Protein AF-L8GJI8-F1 (afdb_monomer_lite)

InterPro domains:
  IPR032675 Leucine-rich repeat domain superfamily [G3DSA:3.80.10.10] (34-157)

Radius of gyration: 22.51 Å; chains: 1; bounding box: 75×38×52 Å

pLDDT: mean 75.2, std 15.29, range [35.12, 92.88]

Structure (mmCIF, N/CA/C/O backbone):
data_AF-L8GJI8-F1
#
_entry.id   AF-L8GJI8-F1
#
loop_
_atom_site.group_PDB
_atom_site.id
_atom_site.type_symbol
_atom_site.label_atom_id
_atom_site.label_alt_id
_atom_site.label_comp_id
_atom_site.label_asym_id
_atom_site.label_entity_id
_atom_site.label_seq_id
_atom_site.pdbx_PDB_ins_code
_atom_site.Cartn_x
_atom_site.Cartn_y
_atom_site.Cartn_z
_atom_site.occupancy
_atom_site.B_iso_or_equiv
_atom_site.auth_seq_id
_atom_site.auth_comp_id
_atom_site.auth_asym_id
_atom_site.auth_atom_id
_atom_site.pdbx_PDB_model_num
ATOM 1 N N . MET A 1 1 ? -53.900 11.278 35.498 1.00 39.59 1 MET A N 1
ATOM 2 C CA . MET A 1 1 ? -54.180 10.180 34.553 1.00 39.59 1 MET A CA 1
ATOM 3 C C . MET A 1 1 ? -53.372 10.509 33.311 1.00 39.59 1 MET A C 1
ATOM 5 O O . MET A 1 1 ? -53.835 11.282 32.487 1.00 39.59 1 MET A O 1
ATOM 9 N N . GLU A 1 2 ? -52.102 10.102 33.293 1.00 49.34 2 GLU A N 1
ATOM 10 C CA . GLU A 1 2 ? -51.191 10.379 32.178 1.00 49.34 2 GLU A CA 1
ATOM 11 C C . GLU A 1 2 ? -51.499 9.396 31.055 1.00 49.34 2 GLU A C 1
ATOM 13 O O . GLU A 1 2 ? -51.365 8.183 31.218 1.00 49.34 2 GLU A O 1
ATOM 18 N N . VAL A 1 3 ? -51.980 9.932 29.939 1.00 52.09 3 VAL A N 1
ATOM 19 C CA . VAL A 1 3 ? -52.127 9.194 28.689 1.00 52.09 3 VAL A CA 1
ATOM 20 C C . VAL A 1 3 ? -50.727 9.142 28.090 1.00 52.09 3 VAL A C 1
ATOM 22 O O . VAL A 1 3 ? -50.329 10.036 27.354 1.00 52.09 3 VAL A O 1
ATOM 25 N N . LEU A 1 4 ? -49.933 8.157 28.510 1.00 51.56 4 LEU A N 1
ATOM 26 C CA . LEU A 1 4 ? -48.710 7.820 27.793 1.00 51.56 4 LEU A CA 1
ATOM 27 C C . LEU A 1 4 ? -49.145 7.320 26.418 1.00 51.56 4 LEU A C 1
ATOM 29 O O . LEU A 1 4 ? -49.876 6.330 26.325 1.00 51.56 4 LEU A O 1
ATOM 33 N N . ASP A 1 5 ? -48.758 8.060 25.378 1.00 63.12 5 ASP A N 1
ATOM 34 C CA . ASP A 1 5 ? -49.014 7.702 23.990 1.00 63.12 5 ASP A CA 1
ATOM 35 C C . ASP A 1 5 ? -48.518 6.274 23.768 1.00 63.12 5 ASP A C 1
ATOM 37 O O . ASP A 1 5 ? -47.324 5.979 23.860 1.00 63.12 5 ASP A O 1
ATOM 41 N N . VAL A 1 6 ? -49.459 5.367 23.505 1.00 61.91 6 VAL A N 1
ATOM 42 C CA . VAL A 1 6 ? -49.197 3.934 23.310 1.00 61.91 6 VAL A CA 1
ATOM 43 C C . VAL A 1 6 ? -48.152 3.729 22.205 1.00 61.91 6 VAL A C 1
ATOM 45 O O . VAL A 1 6 ? -47.353 2.796 22.265 1.00 61.91 6 VAL A O 1
ATOM 48 N N . GLU A 1 7 ? -48.094 4.654 21.244 1.00 59.12 7 GLU A N 1
ATOM 49 C CA . GLU A 1 7 ? -47.092 4.684 20.183 1.00 59.12 7 GLU A CA 1
ATOM 50 C C . GLU A 1 7 ? -45.674 5.004 20.680 1.00 59.12 7 GLU A C 1
ATOM 52 O O . GLU A 1 7 ? -44.713 4.423 20.173 1.00 59.12 7 GLU A O 1
ATOM 57 N N . GLU A 1 8 ? -45.504 5.888 21.669 1.00 54.03 8 GLU A N 1
ATOM 58 C CA . GLU A 1 8 ? -44.184 6.227 22.218 1.00 54.03 8 GLU A CA 1
ATOM 59 C C . GLU A 1 8 ? -43.638 5.084 23.083 1.00 54.03 8 GLU A C 1
ATOM 61 O O . GLU A 1 8 ? -42.461 4.725 22.982 1.00 54.03 8 GLU A O 1
ATOM 66 N N . GLU A 1 9 ? -44.510 4.441 23.858 1.00 57.25 9 GLU A N 1
ATOM 67 C CA . GLU A 1 9 ? -44.165 3.279 24.678 1.00 57.25 9 GLU A CA 1
ATOM 68 C C . GLU A 1 9 ? -43.829 2.054 23.803 1.00 57.25 9 GLU A C 1
ATOM 70 O O . GLU A 1 9 ? -42.857 1.338 24.062 1.00 57.25 9 GLU A O 1
ATOM 75 N N . GLU A 1 10 ? -44.559 1.838 22.701 1.00 56.84 10 GLU A N 1
ATOM 76 C CA . GLU A 1 10 ? -44.206 0.822 21.702 1.00 56.84 10 GLU A CA 1
ATOM 77 C C . GLU A 1 10 ? -42.883 1.131 20.996 1.00 56.84 10 GLU A C 1
ATOM 79 O O . GLU A 1 10 ? -42.090 0.218 20.742 1.00 56.84 10 GLU A O 1
ATOM 84 N N . ARG A 1 11 ? -42.607 2.403 20.690 1.00 55.53 11 ARG A N 1
ATOM 85 C CA . ARG A 1 11 ? -41.345 2.817 20.062 1.00 55.53 11 ARG A CA 1
ATOM 86 C C . ARG A 1 11 ? -40.160 2.577 20.996 1.00 55.53 11 ARG A C 1
ATOM 88 O O . ARG A 1 11 ? -39.142 2.056 20.543 1.00 55.53 11 ARG A O 1
ATOM 95 N N . ARG A 1 12 ? -40.316 2.865 22.294 1.00 54.59 12 ARG A N 1
ATOM 96 C CA . ARG A 1 12 ? -39.327 2.538 23.337 1.00 54.59 12 ARG A CA 1
ATOM 97 C C . ARG A 1 12 ? -39.113 1.032 23.460 1.00 54.59 12 ARG A C 1
ATOM 99 O O . ARG A 1 12 ? -37.969 0.597 23.537 1.00 54.59 12 ARG A O 1
ATOM 106 N N . ARG A 1 13 ? -40.177 0.225 23.375 1.00 55.69 13 ARG A N 1
ATOM 107 C CA . ARG A 1 13 ? -40.076 -1.245 23.398 1.00 55.69 13 ARG A CA 1
ATOM 108 C C . ARG A 1 13 ? -39.376 -1.836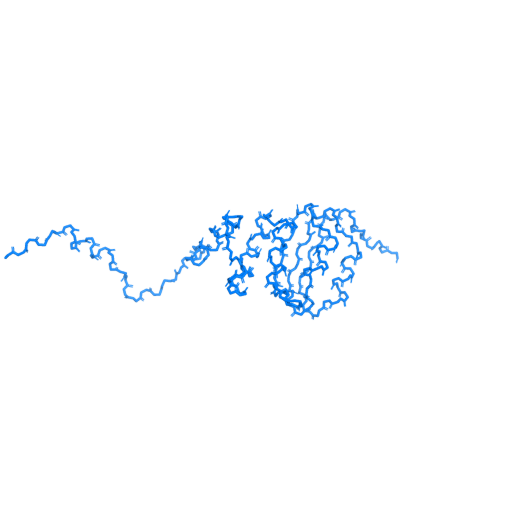 22.174 1.00 55.69 13 ARG A C 1
ATOM 110 O O . ARG A 1 13 ? -38.661 -2.818 22.320 1.00 55.69 13 ARG A O 1
ATOM 117 N N . ARG A 1 14 ? -39.527 -1.237 20.987 1.00 55.22 14 ARG A N 1
ATOM 118 C CA . ARG A 1 14 ? -38.787 -1.645 19.771 1.00 55.22 14 ARG A CA 1
ATOM 119 C C . ARG A 1 14 ? -37.315 -1.216 19.783 1.00 55.22 14 ARG A C 1
ATOM 121 O O . ARG A 1 14 ? -36.532 -1.763 19.016 1.00 55.22 14 ARG A O 1
ATOM 128 N N . MET A 1 15 ? -36.949 -0.246 20.624 1.00 47.38 15 MET A N 1
ATOM 129 C CA . MET A 1 15 ? -35.567 0.207 20.833 1.00 47.38 15 MET A CA 1
ATOM 130 C C . MET A 1 15 ? -34.857 -0.507 21.990 1.00 47.38 15 MET A C 1
ATOM 132 O O . MET A 1 15 ? -33.680 -0.239 22.228 1.00 47.38 15 MET A O 1
ATOM 136 N N . LEU A 1 16 ? -35.535 -1.417 22.697 1.00 46.47 16 LEU A N 1
ATOM 137 C CA . LEU A 1 16 ? -34.874 -2.311 23.640 1.00 46.47 16 LEU A CA 1
ATOM 138 C C . LEU A 1 16 ? -33.970 -3.247 22.838 1.00 46.47 16 LEU A C 1
ATOM 140 O O . LEU A 1 16 ? -34.432 -4.172 22.170 1.00 46.47 16 LEU A O 1
ATOM 144 N N . TRP A 1 17 ? -32.671 -2.958 22.880 1.00 50.00 17 TRP A N 1
ATOM 145 C CA . TRP A 1 17 ? -31.643 -3.880 22.426 1.00 50.00 17 TRP A CA 1
ATOM 146 C C . TRP A 1 17 ? -31.846 -5.192 23.190 1.00 50.00 17 TRP A C 1
ATOM 148 O O . TRP A 1 17 ? -31.986 -5.122 24.413 1.00 50.00 17 TRP A O 1
ATOM 158 N N . PRO A 1 18 ? -31.910 -6.364 22.533 1.00 53.31 18 PRO A N 1
ATOM 159 C CA . PRO A 1 18 ? -32.055 -7.618 23.254 1.00 53.31 18 PRO A CA 1
ATOM 160 C C . PRO A 1 18 ? -30.851 -7.762 24.184 1.00 53.31 18 PRO A C 1
ATOM 162 O O . PRO A 1 18 ? -29.717 -7.964 23.744 1.00 53.31 18 PRO A O 1
ATOM 165 N N . GLU A 1 19 ? -31.087 -7.561 25.480 1.00 43.94 19 GLU A N 1
ATOM 166 C CA . GLU A 1 19 ? -30.078 -7.742 26.509 1.00 43.94 19 GLU A CA 1
ATOM 167 C C . GLU A 1 19 ? -29.619 -9.200 26.443 1.00 43.94 19 GLU A C 1
ATOM 169 O O . GLU A 1 19 ? -30.380 -10.120 26.735 1.00 43.94 19 GLU A O 1
ATOM 174 N N . GLY A 1 20 ? -28.376 -9.412 26.013 1.00 45.03 20 GLY A N 1
ATOM 175 C CA . GLY A 1 20 ? -27.737 -10.725 26.065 1.00 45.03 20 GLY A CA 1
ATOM 176 C C . GLY A 1 20 ? -27.463 -11.406 24.728 1.00 45.03 20 GLY A C 1
ATOM 177 O O . GLY A 1 20 ? -26.795 -12.438 24.730 1.00 45.03 20 GLY A O 1
ATOM 178 N N . GLU A 1 21 ? -27.850 -10.838 23.585 1.00 43.53 21 GLU A N 1
ATOM 179 C CA . GLU A 1 21 ? -27.236 -11.260 22.326 1.00 43.53 21 GLU A CA 1
ATOM 180 C C . GLU A 1 21 ? -25.935 -10.479 22.158 1.00 43.53 21 GLU A C 1
ATOM 182 O O . GLU A 1 21 ? -25.928 -9.305 21.783 1.00 43.53 21 GLU A O 1
ATOM 187 N N . HIS A 1 22 ? -24.804 -11.129 22.460 1.00 42.06 22 HIS A N 1
ATOM 188 C CA . HIS A 1 22 ? -23.538 -10.727 21.859 1.00 42.06 22 HIS A CA 1
ATOM 189 C C . HIS A 1 22 ? -23.832 -10.518 20.379 1.00 42.06 22 HIS A C 1
ATOM 191 O O . HIS A 1 22 ? -24.209 -11.476 19.705 1.00 42.06 22 HIS A O 1
ATOM 197 N N . LEU A 1 23 ? -23.729 -9.273 19.907 1.00 47.84 23 LEU A N 1
ATOM 198 C CA . LEU A 1 23 ? -23.835 -8.939 18.495 1.00 47.84 23 LEU A CA 1
ATOM 199 C C . LEU A 1 23 ? -22.704 -9.676 17.787 1.00 47.84 23 LEU A C 1
ATOM 201 O O . LEU A 1 23 ? -21.620 -9.142 17.561 1.00 47.84 23 LEU A O 1
ATOM 205 N N . LEU A 1 24 ? -22.950 -10.941 17.470 1.00 47.78 24 LEU A N 1
ATOM 206 C CA . LEU A 1 24 ? -22.276 -11.669 16.428 1.00 47.78 24 LEU A CA 1
ATOM 207 C C . LEU A 1 24 ? -22.681 -10.919 15.172 1.00 47.78 24 LEU A C 1
ATOM 209 O O . LEU A 1 24 ? -23.687 -11.236 14.536 1.00 47.78 24 LEU A O 1
ATOM 213 N N . PHE A 1 25 ? -21.944 -9.842 14.881 1.00 53.03 25 PHE A N 1
ATOM 214 C CA . PHE A 1 25 ? -22.021 -9.175 13.599 1.00 53.03 25 PHE A CA 1
ATOM 215 C C . PHE A 1 25 ? -21.972 -10.289 12.563 1.00 53.03 25 PHE A C 1
ATOM 217 O O . PHE A 1 25 ? -21.047 -11.107 12.560 1.00 53.03 25 PHE A O 1
ATOM 224 N N . LYS A 1 26 ? -23.035 -10.382 11.757 1.00 56.94 26 LYS A N 1
ATOM 225 C CA . LYS A 1 26 ? -23.100 -11.360 10.675 1.00 56.94 26 LYS A CA 1
ATOM 226 C C . LYS A 1 26 ? -21.776 -11.279 9.909 1.00 56.94 26 LYS A C 1
ATOM 228 O O . LYS A 1 26 ? -21.356 -10.159 9.604 1.00 56.94 26 LYS A O 1
ATOM 233 N N . PRO A 1 27 ? -21.130 -12.411 9.581 1.00 53.84 27 PRO A N 1
ATOM 234 C CA . PRO A 1 27 ? -19.951 -12.391 8.727 1.00 53.84 27 PRO A CA 1
ATOM 235 C C . PRO A 1 27 ? -20.257 -11.564 7.473 1.00 53.84 27 PRO A C 1
ATOM 237 O O . PRO A 1 27 ? -21.227 -11.849 6.770 1.00 53.84 27 PRO A O 1
ATOM 240 N N . GLY A 1 28 ? -19.485 -10.500 7.246 1.00 63.69 28 GLY A N 1
ATOM 241 C CA . GLY A 1 28 ? -19.684 -9.566 6.133 1.00 63.69 28 GLY A CA 1
ATOM 242 C C . GLY A 1 28 ? -20.446 -8.272 6.452 1.00 63.69 28 GLY A C 1
ATOM 243 O O . GLY A 1 28 ? -20.571 -7.438 5.560 1.00 63.69 28 GLY A O 1
ATOM 244 N N . VAL A 1 29 ? -20.926 -8.058 7.682 1.00 75.50 29 VAL A N 1
ATOM 245 C CA . VAL A 1 29 ? -21.454 -6.748 8.104 1.00 75.50 29 VAL A CA 1
ATOM 246 C C . VAL A 1 29 ? -20.314 -5.918 8.707 1.00 75.50 29 VAL A C 1
ATOM 248 O O . VAL A 1 29 ? -19.741 -6.348 9.710 1.00 75.50 29 VAL A O 1
ATOM 251 N N . PRO A 1 30 ? -19.968 -4.754 8.126 1.00 75.69 30 PRO A N 1
ATOM 252 C CA . PRO A 1 30 ? -18.918 -3.894 8.660 1.00 75.69 30 PRO A CA 1
ATOM 253 C C . PRO A 1 30 ? -19.310 -3.356 10.039 1.00 75.69 30 PRO A C 1
ATOM 255 O O . PRO A 1 30 ? -20.470 -3.012 10.285 1.00 75.69 30 PRO A O 1
ATOM 258 N N . SER A 1 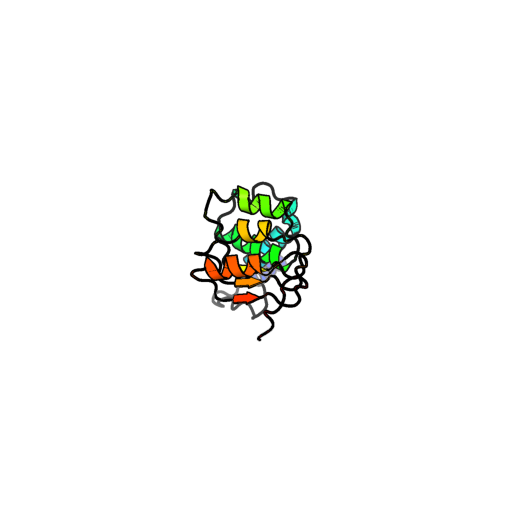31 ? -18.336 -3.268 10.942 1.00 81.06 31 SER A N 1
ATOM 259 C CA . SER A 1 31 ? -18.534 -2.597 12.223 1.00 81.06 31 SER A CA 1
ATOM 260 C C . SER A 1 31 ? -18.743 -1.093 12.016 1.00 81.06 31 SER A C 1
ATOM 262 O O . SER A 1 31 ? -18.408 -0.532 10.971 1.00 81.06 31 SER A O 1
ATOM 264 N N . LEU A 1 32 ? -19.245 -0.398 13.040 1.00 81.44 32 LEU A N 1
ATOM 265 C CA . LEU A 1 32 ? -19.315 1.065 13.001 1.00 81.44 32 LEU A CA 1
ATOM 266 C C . LEU A 1 32 ? -17.929 1.689 12.771 1.00 81.44 32 LEU A C 1
ATOM 268 O O . LEU A 1 32 ? -17.816 2.664 12.038 1.00 81.44 32 LEU A O 1
ATOM 272 N N . ALA A 1 33 ? -16.875 1.100 13.346 1.00 80.31 33 ALA A N 1
ATOM 273 C CA . ALA A 1 33 ? -15.507 1.549 13.117 1.00 80.31 33 ALA A CA 1
ATOM 274 C C . ALA A 1 33 ? -15.104 1.400 11.641 1.00 80.31 33 ALA A C 1
ATOM 276 O O . ALA A 1 33 ? -14.524 2.328 11.085 1.00 80.31 33 ALA A O 1
ATOM 277 N N . ASP A 1 34 ? -15.466 0.290 10.989 1.00 80.06 34 ASP A N 1
ATOM 278 C CA . ASP A 1 34 ? -15.203 0.081 9.560 1.00 80.06 34 ASP A CA 1
ATOM 279 C C . ASP A 1 34 ? -15.912 1.128 8.698 1.00 80.06 34 ASP A C 1
ATOM 281 O O . ASP A 1 34 ? -15.275 1.721 7.829 1.00 80.06 34 ASP A O 1
ATOM 285 N N . LEU A 1 35 ? -17.187 1.412 8.992 1.00 84.81 35 LEU A N 1
ATOM 286 C CA . LEU A 1 35 ? -17.971 2.443 8.304 1.00 84.81 35 LEU A CA 1
ATOM 287 C C . LEU A 1 35 ? -17.388 3.846 8.515 1.00 84.81 35 LEU A C 1
ATOM 289 O O . LEU A 1 35 ? -17.299 4.630 7.572 1.00 84.81 35 LEU A O 1
ATOM 293 N N . CYS A 1 36 ? -16.966 4.173 9.740 1.00 84.69 36 CYS A N 1
ATOM 294 C CA . CYS A 1 36 ? -16.308 5.444 10.031 1.00 84.69 36 CYS A CA 1
ATOM 295 C C . CYS A 1 36 ? -14.978 5.570 9.282 1.00 84.69 36 CYS A C 1
ATOM 297 O O . CYS A 1 36 ? -14.678 6.634 8.749 1.00 84.69 36 CYS A O 1
ATOM 299 N N . LEU A 1 37 ? -14.192 4.495 9.220 1.00 82.81 37 LEU A N 1
ATOM 300 C CA . LEU A 1 37 ? -12.935 4.465 8.477 1.00 82.81 37 LEU A CA 1
ATOM 301 C C . LEU A 1 37 ? -13.160 4.605 6.967 1.00 82.81 37 LEU A C 1
ATOM 303 O O . LEU A 1 37 ? -12.387 5.307 6.321 1.00 82.81 37 LEU A O 1
ATOM 307 N N . ASP A 1 38 ? -14.204 3.982 6.413 1.00 82.88 38 ASP A N 1
ATOM 308 C CA . ASP A 1 38 ? -14.595 4.160 5.008 1.00 82.88 38 ASP A CA 1
ATOM 309 C C . ASP A 1 38 ? -14.987 5.607 4.727 1.00 82.88 38 ASP A C 1
ATOM 311 O O . ASP A 1 38 ? -14.459 6.222 3.804 1.00 82.88 38 ASP A O 1
ATOM 315 N N . TYR A 1 39 ? -15.822 6.194 5.585 1.00 84.62 39 TYR A N 1
ATOM 316 C CA . TYR A 1 39 ? -16.202 7.596 5.459 1.00 84.62 39 TYR A CA 1
ATOM 317 C C . TYR A 1 39 ? -14.983 8.528 5.510 1.00 84.62 39 TYR A C 1
ATOM 319 O O . TYR A 1 39 ? -14.849 9.422 4.677 1.00 84.62 39 TYR A O 1
ATOM 327 N N . VAL A 1 40 ? -14.064 8.301 6.453 1.00 83.50 40 VAL A N 1
ATOM 328 C CA . VAL A 1 40 ? -12.809 9.060 6.586 1.00 83.50 40 VAL A CA 1
ATOM 329 C C . VAL A 1 40 ? -11.926 8.898 5.347 1.00 83.50 40 VAL A C 1
ATOM 331 O O . VAL A 1 40 ? -11.362 9.881 4.872 1.00 83.50 40 VAL A O 1
ATOM 334 N N . ALA A 1 41 ? -11.820 7.688 4.796 1.00 82.38 41 ALA A N 1
ATOM 335 C CA . ALA A 1 41 ? -11.081 7.433 3.563 1.00 82.38 41 ALA A CA 1
ATOM 336 C C . ALA A 1 41 ? -11.748 8.083 2.338 1.00 82.38 41 ALA A C 1
ATOM 338 O O . ALA A 1 41 ? -11.058 8.484 1.405 1.00 82.38 41 ALA A O 1
ATOM 339 N N . ASP A 1 42 ? -13.069 8.241 2.330 1.00 83.81 42 ASP A N 1
ATOM 340 C CA . ASP A 1 42 ? -13.788 8.906 1.244 1.00 83.81 42 ASP A CA 1
ATOM 341 C C . ASP A 1 42 ? -13.679 10.431 1.295 1.00 83.81 42 ASP A C 1
ATOM 343 O O . ASP A 1 42 ? -13.550 11.062 0.245 1.00 83.81 42 ASP A O 1
ATOM 347 N N . CYS A 1 43 ? -13.669 11.024 2.491 1.00 81.69 43 CYS A N 1
ATOM 348 C CA . CYS A 1 43 ? -13.556 12.472 2.676 1.00 81.69 43 CYS A CA 1
ATOM 349 C C . CYS A 1 43 ? -12.139 12.957 3.029 1.00 81.69 43 CYS A C 1
ATOM 351 O O . CYS A 1 43 ? -11.971 14.119 3.388 1.00 81.69 43 CYS A O 1
ATOM 353 N N . PHE A 1 44 ? -11.105 12.118 2.890 1.00 79.31 44 PHE A N 1
ATOM 354 C CA . PHE A 1 44 ? -9.761 12.401 3.416 1.00 79.31 44 PHE A CA 1
ATOM 355 C C . PHE A 1 44 ? -9.144 13.730 2.944 1.00 79.31 44 PHE A C 1
ATOM 357 O O . PHE A 1 44 ? -8.404 14.358 3.694 1.00 79.31 44 PHE A O 1
ATOM 364 N N . GLN A 1 45 ? -9.459 14.184 1.725 1.00 74.69 45 GLN A N 1
ATOM 365 C CA . GLN A 1 45 ? -8.969 15.458 1.177 1.00 74.69 45 GLN A CA 1
ATOM 366 C C . GLN A 1 45 ? -9.527 16.688 1.907 1.00 74.69 45 GLN A C 1
ATOM 368 O O . GLN A 1 45 ? -8.967 17.773 1.798 1.00 74.69 45 GLN A O 1
ATOM 373 N N . GLN A 1 46 ? -10.639 16.522 2.621 1.00 75.62 46 GLN A N 1
ATOM 374 C CA . GLN A 1 46 ? -11.318 17.563 3.393 1.00 75.62 46 GLN A CA 1
ATOM 375 C C . GLN A 1 46 ? -10.937 17.511 4.879 1.00 75.62 46 GLN A C 1
ATOM 377 O O . GLN A 1 46 ? -11.361 18.371 5.648 1.00 75.62 46 GLN A O 1
ATOM 382 N N . LEU A 1 47 ? -10.173 16.497 5.303 1.00 66.75 47 LEU A N 1
ATOM 383 C CA . LEU A 1 47 ? -9.820 16.305 6.703 1.00 66.75 47 LEU A CA 1
ATOM 384 C C . LEU A 1 47 ? -8.584 17.125 7.070 1.00 66.75 47 LEU A C 1
ATOM 386 O O . LEU A 1 47 ? -7.450 16.770 6.750 1.00 66.75 47 LEU A O 1
ATOM 390 N N . GLU A 1 48 ? -8.809 18.193 7.827 1.00 70.00 48 GLU A N 1
ATOM 391 C CA . GLU A 1 48 ? -7.764 18.831 8.620 1.00 70.00 48 GLU A CA 1
ATOM 392 C C . GLU A 1 48 ? -7.475 17.970 9.863 1.00 70.00 48 GLU A C 1
ATOM 394 O O . GLU A 1 48 ? -8.393 17.485 10.525 1.00 70.00 48 GLU A O 1
ATOM 399 N N . GLY A 1 49 ? -6.201 17.767 10.207 1.00 68.31 49 GLY A N 1
ATOM 400 C CA . GLY A 1 49 ? -5.836 17.092 11.459 1.00 68.31 49 GLY A CA 1
ATOM 401 C C . GLY A 1 49 ? -5.569 15.582 11.378 1.00 68.31 49 GLY A C 1
ATOM 402 O O . GLY A 1 49 ? -5.575 14.922 12.418 1.00 68.31 49 GLY A O 1
ATOM 403 N N . LEU A 1 50 ? -5.325 14.999 10.194 1.00 70.94 50 LEU A N 1
ATOM 404 C CA . LEU A 1 50 ? -4.906 13.584 10.060 1.00 70.94 50 LEU A CA 1
ATOM 405 C C . LEU A 1 50 ? -3.649 13.247 10.893 1.00 70.94 50 LEU A C 1
ATOM 407 O O . LEU A 1 50 ? -3.475 12.117 11.362 1.00 70.94 50 LEU A O 1
ATOM 411 N N . ASP A 1 51 ? -2.793 14.240 11.120 1.00 70.50 51 ASP A N 1
ATOM 412 C CA . ASP A 1 51 ? -1.619 14.193 11.991 1.00 70.50 51 ASP A CA 1
ATOM 413 C C . ASP A 1 51 ? -1.967 14.017 13.479 1.00 70.50 51 ASP A C 1
ATOM 415 O O . ASP A 1 51 ? -1.177 13.451 14.235 1.00 70.50 51 ASP A O 1
ATOM 419 N N . ARG A 1 52 ? -3.165 14.433 13.903 1.00 74.75 52 ARG A N 1
ATOM 420 C CA . ARG A 1 52 ? -3.650 14.302 15.287 1.00 74.75 52 ARG A CA 1
ATOM 421 C C . ARG A 1 52 ? -4.294 12.952 15.578 1.00 74.75 52 ARG A C 1
ATOM 423 O O . ARG A 1 52 ? -4.520 12.627 16.743 1.00 74.75 52 ARG A O 1
ATOM 430 N N . LEU A 1 53 ? -4.602 12.168 14.545 1.00 75.25 53 LEU A N 1
ATOM 431 C CA . LEU A 1 53 ? -5.184 10.844 14.731 1.00 75.25 53 LEU A CA 1
ATOM 432 C C . LEU A 1 53 ? -4.175 9.889 15.381 1.00 75.25 53 LEU A C 1
ATOM 434 O O . LEU A 1 53 ? -2.985 9.948 15.048 1.00 75.25 53 LEU A O 1
ATOM 438 N N . PRO A 1 54 ? -4.638 8.961 16.242 1.00 78.06 54 PRO A N 1
ATOM 439 C CA . PRO A 1 54 ? -3.806 7.879 16.745 1.00 78.06 54 PRO A CA 1
ATOM 440 C C . PRO A 1 54 ? -3.154 7.106 15.600 1.00 78.06 54 PRO A C 1
ATOM 442 O O . PRO A 1 54 ? -3.781 6.866 14.565 1.00 78.06 54 PRO A O 1
ATOM 445 N N . VAL A 1 55 ? -1.913 6.662 15.811 1.00 76.25 55 VAL A N 1
ATOM 446 C CA . VAL A 1 55 ? -1.129 5.946 14.793 1.00 76.25 55 VAL A CA 1
ATOM 447 C C . VAL A 1 55 ? -1.881 4.742 14.216 1.00 76.25 55 VAL A C 1
ATOM 449 O O . VAL A 1 55 ? -1.875 4.545 13.005 1.00 76.25 55 VAL A O 1
ATOM 452 N N . THR A 1 56 ? -2.614 4.008 15.059 1.00 78.25 56 THR A N 1
ATOM 453 C CA . THR A 1 56 ? -3.420 2.847 14.663 1.00 78.25 56 THR A CA 1
ATOM 454 C C . THR A 1 56 ? -4.526 3.214 13.678 1.00 78.25 56 THR A C 1
ATOM 456 O O . THR A 1 56 ? -4.686 2.566 12.648 1.00 78.25 56 THR A O 1
ATOM 459 N N . VAL A 1 57 ? -5.261 4.296 13.950 1.00 79.50 57 VAL A N 1
ATOM 460 C CA . VAL A 1 57 ? -6.329 4.777 13.060 1.00 79.50 57 VAL A CA 1
ATOM 461 C C . VAL A 1 57 ? -5.726 5.273 11.752 1.00 79.50 57 VAL A C 1
ATOM 463 O O . VAL A 1 57 ? -6.213 4.947 10.674 1.00 79.50 57 VAL A O 1
ATOM 466 N N . ARG A 1 58 ? -4.612 6.005 11.829 1.00 80.06 58 ARG A N 1
ATOM 467 C CA . ARG A 1 58 ? -3.907 6.516 10.653 1.00 80.06 58 ARG A CA 1
ATOM 468 C C . ARG A 1 58 ? -3.426 5.387 9.736 1.00 80.06 58 ARG A C 1
ATOM 470 O O . ARG A 1 58 ? -3.579 5.494 8.524 1.00 80.06 58 ARG A O 1
ATOM 477 N N . GLN A 1 59 ? -2.900 4.297 10.299 1.00 80.00 59 GLN A N 1
ATOM 478 C CA . GLN A 1 59 ? -2.553 3.090 9.541 1.00 80.00 59 GLN A CA 1
ATOM 479 C C . GLN A 1 59 ? -3.779 2.482 8.858 1.00 80.00 59 GLN A C 1
ATOM 481 O O . GLN A 1 59 ? -3.716 2.173 7.675 1.00 80.00 59 GLN A O 1
ATOM 486 N N . GLN A 1 60 ? -4.899 2.330 9.569 1.00 83.81 60 GLN A N 1
ATOM 487 C CA . GLN A 1 60 ? -6.115 1.743 8.997 1.00 83.81 60 GLN A CA 1
ATOM 488 C C . GLN A 1 60 ? -6.679 2.584 7.846 1.00 83.81 60 GLN A C 1
ATOM 490 O O . GLN A 1 60 ? -7.037 2.039 6.801 1.00 83.81 60 GLN A O 1
ATOM 495 N N . VAL A 1 61 ? -6.701 3.910 8.008 1.00 85.25 61 VAL A N 1
ATOM 496 C CA . VAL A 1 61 ? -7.095 4.846 6.947 1.00 85.25 61 VAL A CA 1
ATOM 497 C C . VAL A 1 61 ? -6.147 4.726 5.758 1.00 85.25 61 VAL A C 1
ATOM 499 O O . VAL A 1 61 ? -6.609 4.607 4.627 1.00 85.25 61 VAL A O 1
ATOM 502 N N . PHE A 1 62 ? -4.833 4.687 5.997 1.00 85.69 62 PHE A N 1
ATOM 503 C CA . PHE A 1 62 ? -3.844 4.509 4.937 1.00 85.69 62 PHE A CA 1
ATOM 504 C C . PHE A 1 62 ? -4.071 3.214 4.152 1.00 85.69 62 PHE A C 1
ATOM 506 O O . PHE A 1 62 ? -4.126 3.246 2.927 1.00 85.69 62 PHE A O 1
ATOM 513 N N . VAL A 1 63 ? -4.257 2.083 4.839 1.00 84.56 63 VAL A N 1
ATOM 514 C CA . VAL A 1 63 ? -4.505 0.785 4.194 1.00 84.56 63 VAL A CA 1
ATOM 515 C C . VAL A 1 63 ? -5.747 0.861 3.305 1.00 84.56 63 VAL A C 1
ATOM 517 O O . VAL A 1 63 ? -5.685 0.468 2.139 1.00 84.56 63 VAL A O 1
ATOM 520 N N . LYS A 1 64 ? -6.854 1.432 3.798 1.00 86.19 64 LYS A N 1
ATOM 521 C CA . LYS A 1 64 ? -8.069 1.627 2.989 1.00 86.19 64 LYS A CA 1
ATOM 522 C C . LYS A 1 64 ? -7.831 2.547 1.790 1.00 86.19 64 LYS A C 1
ATOM 524 O O . LYS A 1 64 ? -8.233 2.212 0.676 1.00 86.19 64 LYS A O 1
ATOM 529 N N . LEU A 1 65 ? -7.132 3.666 1.976 1.00 86.56 65 LEU A N 1
ATOM 530 C CA . LEU A 1 65 ? -6.780 4.571 0.879 1.00 86.56 65 LEU A CA 1
ATOM 531 C C . LEU A 1 65 ? -5.915 3.871 -0.177 1.00 86.56 65 LEU A C 1
ATOM 533 O O . LEU A 1 65 ? -6.134 4.074 -1.371 1.00 86.56 65 LEU A O 1
ATOM 537 N N . SER A 1 66 ? -4.980 3.023 0.255 1.00 87.62 66 SER A N 1
ATOM 538 C CA . SER A 1 66 ? -4.080 2.274 -0.624 1.00 87.62 66 SER A CA 1
ATOM 539 C C . SER A 1 66 ? -4.873 1.305 -1.508 1.00 87.62 66 SER A C 1
ATOM 541 O O . SER A 1 66 ? -4.863 1.423 -2.732 1.00 87.62 66 SER A O 1
ATOM 543 N N . ARG A 1 67 ? -5.738 0.489 -0.894 1.00 85.50 67 ARG A N 1
ATOM 544 C CA . ARG A 1 67 ? -6.622 -0.457 -1.592 1.00 85.50 67 ARG A CA 1
ATOM 545 C C . ARG A 1 67 ? -7.660 0.227 -2.487 1.00 85.50 67 ARG A C 1
ATOM 547 O O . ARG A 1 67 ? -8.034 -0.320 -3.517 1.00 85.50 67 ARG A O 1
ATOM 554 N N . SER A 1 68 ? -8.117 1.424 -2.119 1.00 84.56 68 SER A N 1
ATOM 555 C CA . SER A 1 68 ? -9.039 2.224 -2.944 1.00 84.56 68 SER A CA 1
ATOM 556 C C . SER A 1 68 ? -8.351 2.999 -4.075 1.00 84.56 68 SER A C 1
ATOM 558 O O . SER A 1 68 ? -9.026 3.712 -4.814 1.00 84.56 68 SER A O 1
ATOM 560 N N . GLN A 1 69 ? -7.024 2.882 -4.218 1.00 83.38 69 GLN A N 1
ATOM 561 C CA . GLN A 1 69 ? -6.218 3.593 -5.217 1.00 83.38 69 GLN A CA 1
ATOM 562 C C . GLN A 1 69 ? -6.327 5.127 -5.135 1.00 83.38 69 GLN A C 1
ATOM 564 O O . GLN A 1 69 ? -6.062 5.834 -6.106 1.00 83.38 69 GLN A O 1
ATOM 569 N N . LYS A 1 70 ? -6.699 5.661 -3.964 1.00 83.44 70 LYS A N 1
ATOM 570 C CA . LYS A 1 70 ? -6.861 7.107 -3.723 1.00 83.44 70 LYS A CA 1
ATOM 571 C C . LYS A 1 70 ? -5.587 7.787 -3.215 1.00 83.44 70 LYS A C 1
ATOM 573 O O . LYS A 1 70 ? -5.563 9.007 -3.067 1.00 83.44 70 LYS A O 1
ATOM 578 N N . ILE A 1 71 ? -4.530 7.020 -2.947 1.00 85.00 71 ILE A N 1
ATOM 579 C CA . ILE A 1 71 ? -3.231 7.566 -2.543 1.00 85.00 71 ILE A CA 1
ATOM 580 C C . ILE A 1 71 ? -2.521 8.170 -3.759 1.00 85.00 71 ILE A C 1
ATOM 582 O O . ILE A 1 71 ? -2.504 7.575 -4.832 1.00 85.00 71 ILE A O 1
ATOM 586 N N . ASN A 1 72 ? -1.914 9.341 -3.564 1.00 81.94 72 ASN A N 1
ATOM 587 C CA . ASN A 1 72 ? -0.970 10.002 -4.468 1.00 81.94 72 ASN A CA 1
ATOM 588 C C . ASN A 1 72 ? 0.166 10.651 -3.653 1.00 81.94 72 ASN A C 1
ATOM 590 O O . ASN A 1 72 ? 0.100 10.650 -2.423 1.00 81.94 72 ASN A O 1
ATOM 594 N N . ASP A 1 73 ? 1.173 11.239 -4.309 1.00 79.38 73 ASP A N 1
ATOM 595 C CA . ASP A 1 73 ? 2.316 11.876 -3.626 1.00 79.38 73 ASP A CA 1
ATOM 596 C C . ASP A 1 73 ? 1.883 12.913 -2.576 1.00 79.38 73 ASP A C 1
ATOM 598 O O . ASP A 1 73 ? 2.414 12.949 -1.465 1.00 79.38 73 ASP A O 1
ATOM 602 N N . MET A 1 74 ? 0.864 13.719 -2.895 1.00 76.56 74 MET A N 1
ATOM 603 C CA . MET A 1 74 ? 0.308 14.712 -1.972 1.00 76.56 74 MET A CA 1
ATOM 604 C C . MET A 1 74 ? -0.265 14.041 -0.719 1.00 76.56 74 MET A C 1
ATOM 606 O O . ME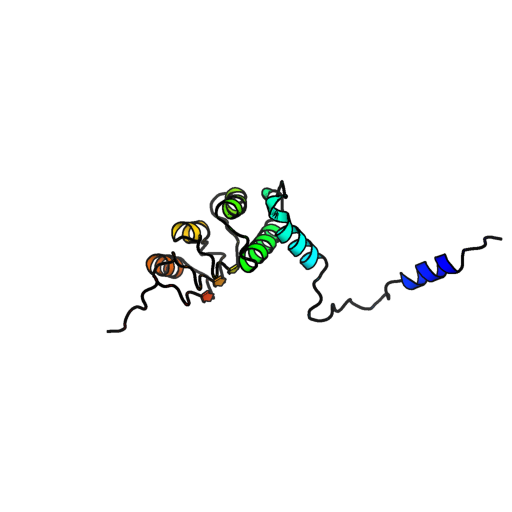T A 1 74 ? 0.057 14.423 0.404 1.00 76.56 74 MET A O 1
ATOM 610 N N . THR A 1 75 ? -1.067 12.996 -0.904 1.00 78.38 75 THR A N 1
ATOM 611 C CA . THR A 1 75 ? -1.690 12.236 0.185 1.00 78.38 75 THR A CA 1
ATOM 612 C C . THR A 1 75 ? -0.638 11.517 1.017 1.00 78.38 75 THR A C 1
ATOM 614 O O . THR A 1 75 ? -0.675 11.592 2.240 1.00 78.38 75 THR A O 1
ATOM 617 N N . LEU A 1 76 ? 0.348 10.880 0.378 1.00 79.50 76 LEU A N 1
ATOM 618 C CA . LEU A 1 76 ? 1.470 10.250 1.069 1.00 79.50 76 LEU A CA 1
ATOM 619 C C . LEU A 1 76 ? 2.230 11.227 1.946 1.00 79.50 76 LEU A C 1
ATOM 621 O O . LEU A 1 76 ? 2.578 10.878 3.072 1.00 79.50 76 LEU A O 1
ATOM 625 N N . SER A 1 77 ? 2.476 12.441 1.455 1.00 77.88 77 SER A N 1
ATOM 626 C CA . SER A 1 77 ? 3.208 13.443 2.221 1.00 77.88 77 SER A CA 1
ATOM 627 C C . SER A 1 77 ? 2.528 13.745 3.559 1.00 77.88 77 SER A C 1
ATOM 629 O O . SER A 1 77 ? 3.229 13.906 4.551 1.00 77.88 77 SER A O 1
ATOM 631 N N . LEU A 1 78 ? 1.191 13.705 3.642 1.00 75.69 78 LEU A N 1
ATOM 632 C CA . LEU A 1 78 ? 0.451 13.872 4.902 1.00 75.69 78 LEU A CA 1
ATOM 633 C C . LEU A 1 78 ? 0.759 12.744 5.895 1.00 75.69 78 LEU A C 1
ATOM 635 O O . LEU A 1 78 ? 0.965 12.984 7.081 1.00 75.69 78 LEU A O 1
ATOM 639 N N . PHE A 1 79 ? 0.842 11.509 5.404 1.00 76.12 79 PHE A N 1
ATOM 640 C CA . PHE A 1 79 ? 1.147 10.340 6.226 1.00 76.12 79 PHE A CA 1
ATOM 641 C C . PHE A 1 79 ? 2.624 10.261 6.631 1.00 76.12 79 PHE A C 1
ATOM 643 O O . PHE A 1 79 ? 2.932 9.782 7.722 1.00 76.12 79 PHE A O 1
ATOM 650 N N . LEU A 1 80 ? 3.527 10.743 5.775 1.00 73.69 80 LEU A N 1
ATOM 651 C CA . LEU A 1 80 ? 4.967 10.761 6.024 1.00 73.69 80 LEU A CA 1
ATOM 652 C C . LEU A 1 80 ? 5.391 11.934 6.918 1.00 73.69 80 LEU A C 1
ATOM 654 O O . LEU A 1 80 ? 6.217 11.747 7.802 1.00 73.69 80 LEU A O 1
ATOM 658 N N . THR A 1 81 ? 4.817 13.128 6.740 1.00 65.44 81 THR A N 1
ATOM 659 C CA . THR A 1 81 ? 5.117 14.311 7.576 1.00 65.44 81 THR A CA 1
ATOM 660 C C . THR A 1 81 ? 4.564 14.180 8.991 1.00 65.44 81 THR A C 1
ATOM 662 O O . THR A 1 81 ? 5.197 14.641 9.940 1.00 65.44 81 THR A O 1
ATOM 665 N N . ALA A 1 82 ? 3.430 13.492 9.152 1.00 58.59 82 ALA A N 1
ATOM 666 C CA . ALA A 1 82 ? 2.863 13.164 10.457 1.00 58.59 82 ALA A CA 1
ATOM 667 C C . ALA A 1 82 ? 3.674 12.113 11.241 1.00 58.59 82 ALA A C 1
ATOM 669 O O . ALA A 1 82 ? 3.411 11.895 12.428 1.00 58.59 82 ALA A O 1
ATOM 670 N N . ASN A 1 83 ? 4.642 11.451 10.599 1.00 55.91 83 ASN A N 1
ATOM 671 C CA . ASN A 1 83 ? 5.530 10.485 11.233 1.00 55.91 83 ASN A CA 1
ATOM 672 C C . ASN A 1 83 ? 6.921 11.114 11.381 1.00 55.91 83 ASN A C 1
ATOM 674 O O . ASN A 1 83 ? 7.649 11.324 10.413 1.00 55.91 83 ASN A O 1
ATOM 678 N N . SER A 1 84 ? 7.325 11.417 12.614 1.00 50.69 84 SER A N 1
ATOM 679 C CA . SER A 1 84 ? 8.705 11.807 12.895 1.00 50.69 84 SER A CA 1
ATOM 680 C C . SER A 1 84 ? 9.664 10.692 12.445 1.00 50.69 84 SER A C 1
ATOM 682 O O . SER A 1 84 ? 9.392 9.505 12.628 1.00 50.69 84 SER A O 1
ATOM 684 N N . LYS A 1 85 ? 10.760 11.101 11.787 1.00 47.25 85 LYS A N 1
ATOM 685 C CA . LYS A 1 85 ? 11.817 10.271 11.173 1.00 47.25 85 LYS A CA 1
ATOM 686 C C . LYS A 1 85 ? 11.912 8.843 11.738 1.00 47.25 85 LYS A C 1
ATOM 688 O O . LYS A 1 85 ? 12.369 8.654 12.861 1.00 47.25 85 LYS A O 1
ATOM 693 N N . GLY A 1 86 ? 11.580 7.853 10.907 1.00 49.03 86 GLY A N 1
ATOM 694 C CA . GLY A 1 86 ? 11.945 6.447 11.128 1.00 49.03 86 GLY A CA 1
ATOM 695 C C . GLY A 1 86 ? 10.831 5.511 11.595 1.00 49.03 86 GLY A C 1
ATOM 696 O O . GLY A 1 86 ? 11.093 4.328 11.784 1.00 49.03 86 GLY A O 1
ATOM 697 N N . ALA A 1 87 ? 9.596 5.988 11.749 1.00 53.56 87 ALA A N 1
ATOM 698 C CA . ALA A 1 87 ? 8.481 5.156 12.194 1.00 53.56 87 ALA A CA 1
ATOM 699 C C . ALA A 1 87 ? 7.308 5.208 11.210 1.00 53.56 87 ALA A C 1
ATOM 701 O O . ALA A 1 87 ? 6.207 5.596 11.581 1.00 53.56 87 ALA A O 1
ATOM 702 N N . CYS A 1 88 ? 7.523 4.820 9.949 1.00 61.78 88 CYS A N 1
ATOM 703 C CA . CYS A 1 88 ? 6.407 4.411 9.092 1.00 61.78 88 CYS A CA 1
ATOM 704 C C . CYS A 1 88 ? 5.921 3.059 9.621 1.00 61.78 88 CYS A C 1
ATOM 706 O O . CYS A 1 88 ? 6.654 2.074 9.507 1.00 61.78 88 CYS A O 1
ATOM 708 N N . PRO A 1 89 ? 4.749 2.974 10.266 1.00 66.81 89 PRO A N 1
ATOM 709 C CA . PRO A 1 89 ? 4.374 1.774 10.985 1.00 66.81 89 PRO A CA 1
ATOM 710 C C . PRO A 1 89 ? 3.449 0.909 10.116 1.00 66.81 89 PRO A C 1
ATOM 712 O O . PRO A 1 89 ? 2.725 0.071 10.634 1.00 66.81 89 PRO A O 1
ATOM 715 N N . PHE A 1 90 ? 3.404 1.146 8.802 1.00 77.62 90 PHE A N 1
ATOM 716 C CA . PHE A 1 90 ? 2.503 0.428 7.911 1.00 77.62 90 PHE A CA 1
ATOM 717 C C . PHE A 1 90 ? 2.885 -1.043 7.867 1.00 77.62 90 PHE A C 1
ATOM 719 O O . PHE A 1 90 ? 4.003 -1.391 7.507 1.00 77.62 90 PHE A O 1
ATOM 726 N N . VAL A 1 91 ? 1.927 -1.875 8.256 1.00 83.38 91 VAL A N 1
ATOM 727 C CA . VAL A 1 91 ? 2.052 -3.332 8.228 1.00 83.38 91 VAL A CA 1
ATOM 728 C C . VAL A 1 91 ? 1.734 -3.860 6.834 1.00 83.38 91 VAL A C 1
ATOM 730 O O . VAL A 1 91 ? 2.380 -4.784 6.349 1.00 83.38 91 VAL A O 1
ATOM 733 N N . GLU A 1 92 ? 0.771 -3.226 6.172 1.00 86.19 92 GLU A N 1
ATOM 734 C CA . GLU A 1 92 ? 0.318 -3.573 4.836 1.00 86.19 92 GLU A CA 1
ATOM 735 C C . GLU A 1 92 ? 0.211 -2.315 3.975 1.00 86.19 92 GLU A C 1
ATOM 737 O O . GLU A 1 92 ? -0.277 -1.277 4.429 1.00 86.19 92 GLU A O 1
ATOM 742 N N . VAL A 1 93 ? 0.663 -2.415 2.728 1.00 88.62 93 VAL A N 1
ATOM 743 C CA . VAL A 1 93 ? 0.563 -1.355 1.725 1.00 88.62 93 VAL A CA 1
ATOM 744 C C . VAL A 1 93 ? 0.168 -1.976 0.391 1.00 88.62 93 VAL A C 1
ATOM 746 O O . VAL A 1 93 ? 0.897 -2.816 -0.143 1.00 88.62 93 VAL A O 1
ATOM 749 N N . ASP A 1 94 ? -0.961 -1.534 -0.166 1.00 89.88 94 ASP A N 1
ATOM 750 C CA . ASP A 1 94 ? -1.378 -1.909 -1.516 1.00 89.88 94 ASP A CA 1
ATOM 751 C C . ASP A 1 94 ? -1.266 -0.718 -2.470 1.00 89.88 94 ASP A C 1
ATOM 753 O O . ASP A 1 94 ? -2.057 0.221 -2.430 1.00 89.88 94 ASP A O 1
ATOM 757 N N . PHE A 1 95 ? -0.255 -0.758 -3.332 1.00 90.75 95 PHE A N 1
ATOM 758 C CA . PHE A 1 95 ? -0.037 0.214 -4.397 1.00 90.75 95 PHE A CA 1
ATOM 759 C C . PHE A 1 95 ? -0.361 -0.353 -5.777 1.00 90.75 95 PHE A C 1
ATOM 761 O O . PHE A 1 95 ? 0.029 0.229 -6.787 1.00 90.75 95 PHE A O 1
ATOM 768 N N . SER A 1 96 ? -1.079 -1.472 -5.855 1.00 90.44 96 SER A N 1
ATOM 769 C CA . SER A 1 96 ? -1.364 -2.114 -7.129 1.00 90.44 96 SER A CA 1
ATOM 770 C C . SER A 1 96 ? -2.062 -1.177 -8.116 1.00 90.44 96 SER A C 1
ATOM 772 O O . SER A 1 96 ? -2.956 -0.401 -7.777 1.00 90.44 96 SER A O 1
ATOM 774 N N . SER A 1 97 ? -1.641 -1.254 -9.379 1.00 88.94 97 SER A N 1
ATOM 775 C CA . SER A 1 97 ? -2.126 -0.420 -10.489 1.00 88.94 97 SER A CA 1
ATOM 776 C C . SER A 1 97 ? -1.889 1.090 -10.324 1.00 88.94 97 SER A C 1
ATOM 778 O O . SER A 1 97 ? -2.373 1.883 -11.138 1.00 88.94 97 SER A O 1
ATOM 780 N N . MET A 1 98 ? -1.113 1.520 -9.322 1.00 87.31 98 MET A N 1
ATOM 781 C CA . MET A 1 98 ? -0.793 2.930 -9.127 1.00 87.31 98 MET A CA 1
ATOM 782 C C . MET A 1 98 ? 0.362 3.361 -10.034 1.00 87.31 98 MET A C 1
ATOM 784 O O . MET A 1 98 ? 1.536 3.105 -9.776 1.00 87.31 98 MET A O 1
ATOM 788 N N . LYS A 1 99 ? 0.030 4.093 -11.101 1.00 86.12 99 LYS A N 1
ATOM 789 C CA . LYS A 1 99 ? 1.018 4.568 -12.086 1.00 86.12 99 LYS A CA 1
ATOM 790 C C . LYS A 1 99 ? 1.979 5.626 -11.558 1.00 86.12 99 LYS A C 1
ATOM 792 O O . LYS A 1 99 ? 3.027 5.808 -12.160 1.00 86.12 99 LYS A O 1
ATOM 797 N N . TRP A 1 100 ? 1.622 6.344 -10.495 1.00 87.06 100 TRP A N 1
ATOM 798 C CA . TRP A 1 100 ? 2.436 7.425 -9.928 1.00 87.06 100 TRP A CA 1
ATOM 799 C C . TRP A 1 100 ? 3.521 6.914 -8.967 1.00 87.06 100 TRP A C 1
ATOM 801 O O . TRP A 1 100 ? 4.474 7.636 -8.695 1.00 87.06 100 TRP A O 1
ATOM 811 N N . VAL A 1 101 ? 3.404 5.674 -8.476 1.00 88.19 101 VAL A N 1
ATOM 812 C CA . VAL A 1 101 ? 4.330 5.115 -7.485 1.00 88.19 101 VAL A CA 1
ATOM 813 C C . VAL A 1 101 ? 5.684 4.854 -8.131 1.00 88.19 101 VAL A C 1
ATOM 815 O O . VAL A 1 101 ? 5.806 4.013 -9.020 1.00 88.19 101 VAL A O 1
ATOM 818 N N . SER A 1 102 ? 6.696 5.572 -7.650 1.00 87.25 102 SER A N 1
ATOM 819 C CA . SER A 1 102 ? 8.082 5.487 -8.111 1.00 87.25 102 SER A CA 1
ATOM 820 C C . SER A 1 102 ? 8.959 4.674 -7.155 1.00 87.25 102 SER A C 1
ATOM 822 O O . SER A 1 102 ? 8.605 4.452 -5.995 1.00 87.25 102 SER A O 1
ATOM 824 N N . ALA A 1 103 ? 10.162 4.315 -7.610 1.00 84.81 103 ALA A N 1
ATOM 825 C CA . ALA A 1 103 ? 11.213 3.749 -6.765 1.00 84.81 103 ALA A CA 1
ATOM 826 C C . ALA A 1 103 ? 11.455 4.565 -5.483 1.00 84.81 103 ALA A C 1
ATOM 828 O O . ALA A 1 103 ? 11.474 4.018 -4.381 1.00 84.81 103 ALA A O 1
ATOM 829 N N . SER A 1 104 ? 11.572 5.890 -5.617 1.00 84.19 104 SER A N 1
ATOM 830 C CA . SER A 1 104 ? 11.751 6.798 -4.482 1.00 84.19 104 SER A CA 1
ATOM 831 C C . SER A 1 104 ? 10.585 6.749 -3.501 1.00 84.19 104 SER A C 1
ATOM 833 O O . SER A 1 104 ? 10.816 6.727 -2.296 1.00 84.19 104 SER A O 1
ATOM 835 N N . THR A 1 105 ? 9.350 6.691 -4.001 1.00 84.62 105 THR A N 1
ATOM 836 C CA . THR A 1 105 ? 8.141 6.608 -3.173 1.00 84.62 105 THR A CA 1
ATOM 837 C C . THR A 1 105 ? 8.165 5.356 -2.300 1.00 84.62 105 THR A C 1
ATOM 839 O O . THR A 1 105 ? 7.919 5.422 -1.097 1.00 84.62 105 THR A O 1
ATOM 842 N N . VAL A 1 106 ? 8.498 4.212 -2.901 1.00 85.50 106 VAL A N 1
ATOM 843 C CA . VAL A 1 106 ? 8.548 2.927 -2.201 1.00 85.50 106 VAL A CA 1
ATOM 844 C C . VAL A 1 106 ? 9.651 2.924 -1.148 1.00 85.50 106 VAL A C 1
ATOM 846 O O . VAL A 1 106 ? 9.385 2.569 -0.006 1.00 85.50 106 VAL A O 1
ATOM 849 N N . ILE A 1 107 ? 10.855 3.393 -1.487 1.00 83.12 107 ILE A N 1
ATOM 850 C CA . ILE A 1 107 ? 11.987 3.465 -0.549 1.00 83.12 107 ILE A CA 1
ATOM 851 C C . ILE A 1 107 ? 11.688 4.410 0.624 1.00 83.12 107 ILE A C 1
ATOM 853 O O . ILE A 1 107 ? 12.025 4.099 1.761 1.00 83.12 107 ILE A O 1
ATOM 857 N N . GLN A 1 108 ? 11.034 5.548 0.376 1.00 79.56 108 GLN A N 1
ATOM 858 C CA . GLN A 1 108 ? 10.659 6.492 1.436 1.00 79.56 108 GLN A CA 1
ATOM 859 C C . GLN A 1 108 ? 9.656 5.906 2.431 1.00 79.56 108 GLN A C 1
ATOM 861 O O . GLN A 1 108 ? 9.673 6.259 3.611 1.00 79.56 108 GLN A O 1
ATOM 866 N N . LEU A 1 109 ? 8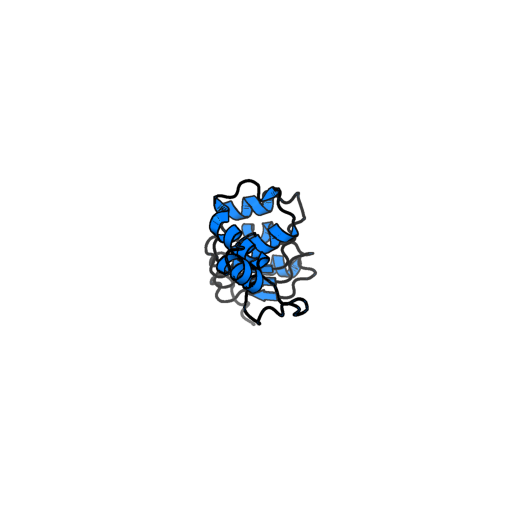.753 5.054 1.950 1.00 80.62 109 LEU A N 1
ATOM 867 C CA . LEU A 1 109 ? 7.685 4.483 2.761 1.00 80.62 109 LEU A CA 1
ATOM 868 C C . LEU A 1 109 ? 8.090 3.162 3.420 1.00 80.62 109 LEU A C 1
ATOM 870 O O . LEU A 1 109 ? 7.506 2.770 4.433 1.00 80.62 109 LEU A O 1
ATOM 874 N N . PHE A 1 110 ? 9.078 2.485 2.840 1.00 83.19 110 PHE A N 1
ATOM 875 C CA . PHE A 1 110 ? 9.569 1.202 3.296 1.00 83.19 110 PHE A CA 1
ATOM 876 C C . PHE A 1 110 ? 10.188 1.312 4.690 1.00 83.19 110 PHE A C 1
ATOM 878 O O . PHE A 1 110 ? 11.080 2.120 4.949 1.00 83.19 110 PHE A O 1
ATOM 885 N N . ASN A 1 111 ? 9.716 0.456 5.594 1.00 85.25 111 ASN A N 1
ATOM 886 C CA . ASN A 1 111 ? 10.309 0.273 6.907 1.00 85.25 111 ASN A CA 1
ATOM 887 C C . ASN A 1 111 ? 10.563 -1.225 7.133 1.00 85.25 111 ASN A C 1
ATOM 889 O O . ASN A 1 111 ? 9.604 -2.001 7.219 1.00 85.25 111 ASN A O 1
ATOM 893 N N . PRO A 1 112 ? 11.835 -1.643 7.261 1.00 82.69 112 PRO A N 1
ATOM 894 C CA . PRO A 1 112 ? 12.201 -3.055 7.312 1.00 82.69 112 PRO A CA 1
ATOM 895 C C . PRO A 1 112 ? 11.745 -3.778 8.584 1.00 82.69 112 PRO A C 1
ATOM 897 O O . PRO A 1 112 ? 11.819 -5.006 8.628 1.00 82.69 112 PRO A O 1
ATOM 900 N N . TYR A 1 113 ? 11.301 -3.041 9.609 1.00 85.38 113 TYR A N 1
ATOM 901 C CA . TYR A 1 113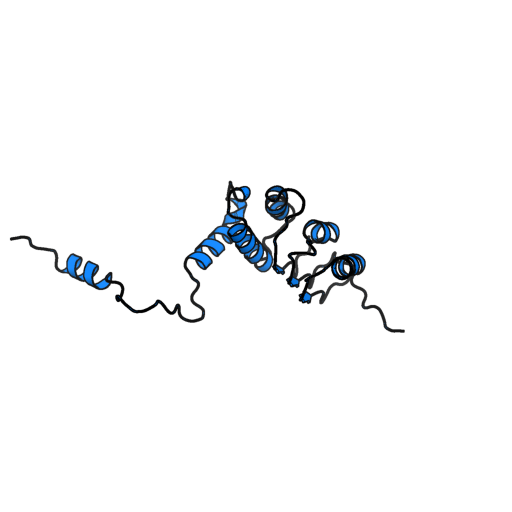 ? 10.892 -3.577 10.911 1.00 85.38 113 TYR A CA 1
ATOM 902 C C . TYR A 1 113 ? 9.378 -3.594 11.134 1.00 85.38 113 TYR A C 1
ATOM 904 O O . TYR A 1 113 ? 8.941 -4.013 12.203 1.00 85.38 113 TYR A O 1
ATOM 912 N N . THR A 1 114 ? 8.576 -3.104 10.186 1.00 84.44 114 THR A N 1
ATOM 913 C CA . THR A 1 114 ? 7.113 -3.006 10.361 1.00 84.44 114 THR A CA 1
ATOM 914 C C . THR A 1 114 ? 6.317 -3.525 9.170 1.00 84.44 114 THR A C 1
ATOM 916 O O . THR A 1 114 ? 5.220 -4.035 9.380 1.00 84.44 114 THR A O 1
ATOM 919 N N . LEU A 1 115 ? 6.856 -3.450 7.950 1.00 87.12 115 LEU A N 1
ATOM 920 C CA . LEU A 1 115 ? 6.128 -3.838 6.746 1.00 87.12 115 LEU A CA 1
ATOM 921 C C . LEU A 1 115 ? 6.132 -5.361 6.547 1.00 87.12 115 LEU A C 1
ATOM 923 O O . LEU A 1 115 ? 7.183 -5.950 6.297 1.00 87.12 115 LEU A O 1
ATOM 927 N N . LEU A 1 116 ? 4.951 -5.981 6.624 1.00 89.94 116 LEU A N 1
ATOM 928 C CA . LEU A 1 116 ? 4.731 -7.418 6.413 1.00 89.94 116 LEU A CA 1
ATOM 929 C C . LEU A 1 116 ? 4.234 -7.726 4.998 1.00 89.94 116 LEU A C 1
ATOM 931 O O . LEU A 1 116 ? 4.632 -8.732 4.409 1.00 89.94 116 LEU A O 1
ATOM 935 N N . HIS A 1 117 ? 3.389 -6.861 4.435 1.00 90.56 117 HIS A N 1
ATOM 936 C CA . HIS A 1 117 ? 2.748 -7.097 3.145 1.00 90.56 117 HIS A CA 1
ATOM 937 C C . HIS A 1 117 ? 2.866 -5.873 2.236 1.00 90.56 117 HIS A C 1
ATOM 939 O O . HIS A 1 117 ? 2.432 -4.774 2.585 1.00 90.56 117 HIS A O 1
ATOM 945 N N . LEU A 1 118 ? 3.432 -6.068 1.049 1.00 91.19 118 LEU A N 1
ATOM 946 C CA . LEU A 1 118 ? 3.604 -5.018 0.053 1.00 91.19 118 LEU A CA 1
ATOM 947 C C . LEU A 1 118 ? 3.151 -5.507 -1.323 1.00 91.19 118 LEU A C 1
ATOM 949 O O . LEU A 1 118 ? 3.694 -6.473 -1.862 1.00 91.19 118 LEU A O 1
ATOM 953 N N . ASN A 1 119 ? 2.174 -4.816 -1.908 1.00 91.81 119 ASN A N 1
ATOM 954 C CA . ASN A 1 119 ? 1.693 -5.079 -3.260 1.00 91.81 119 ASN A CA 1
ATOM 955 C C . ASN A 1 119 ? 2.078 -3.930 -4.201 1.00 91.81 119 ASN A C 1
ATOM 957 O O . ASN A 1 119 ? 1.610 -2.805 -4.048 1.00 91.81 119 ASN A O 1
ATOM 961 N N . LEU A 1 120 ? 2.930 -4.231 -5.180 1.00 91.12 120 LEU A N 1
ATOM 962 C CA . LEU A 1 120 ? 3.415 -3.327 -6.227 1.00 91.12 120 LEU A CA 1
ATOM 963 C C . LEU A 1 120 ? 2.994 -3.800 -7.629 1.00 91.12 120 LEU A C 1
ATOM 965 O O . LEU A 1 120 ? 3.589 -3.387 -8.626 1.00 91.12 120 LEU A O 1
ATOM 969 N N . SER A 1 121 ? 1.997 -4.684 -7.727 1.00 90.94 121 SER A N 1
ATOM 970 C CA . SER A 1 121 ? 1.568 -5.247 -9.010 1.00 90.94 121 SER A CA 1
ATOM 971 C C . SER A 1 121 ? 1.025 -4.189 -9.972 1.00 90.94 121 SER A C 1
ATOM 973 O O . SER A 1 121 ? 0.374 -3.227 -9.571 1.00 90.94 121 SER A O 1
ATOM 975 N N . ASN A 1 122 ? 1.262 -4.363 -11.272 1.00 90.19 122 ASN A N 1
ATOM 976 C CA . ASN A 1 122 ? 0.852 -3.423 -12.325 1.00 90.19 122 ASN A CA 1
ATOM 977 C C . ASN A 1 122 ? 1.389 -1.980 -12.142 1.00 90.19 122 ASN A C 1
ATOM 979 O O . ASN A 1 122 ? 0.858 -1.040 -12.740 1.00 90.19 122 ASN A O 1
ATOM 983 N N . CYS A 1 123 ? 2.435 -1.773 -11.336 1.00 90.00 123 CYS A N 1
ATOM 984 C CA . CYS A 1 123 ? 3.092 -0.473 -11.192 1.00 90.00 123 CYS A CA 1
ATOM 985 C C . CYS A 1 123 ? 4.144 -0.278 -12.291 1.00 90.00 123 CYS A C 1
ATOM 987 O O . CYS A 1 123 ? 5.166 -0.962 -12.341 1.00 90.00 123 CYS A O 1
ATOM 989 N N . THR A 1 124 ? 3.926 0.687 -13.180 1.00 88.31 124 THR A N 1
ATOM 990 C CA . THR A 1 124 ? 4.755 0.859 -14.384 1.00 88.31 124 THR A CA 1
ATOM 991 C C . THR A 1 124 ? 6.124 1.484 -14.133 1.00 88.31 124 THR A C 1
ATOM 993 O O . THR A 1 124 ? 6.941 1.486 -15.042 1.00 88.31 124 THR A O 1
ATOM 996 N N . GLN A 1 125 ? 6.385 2.038 -12.947 1.00 88.56 125 GLN A N 1
ATOM 997 C CA . GLN A 1 125 ? 7.653 2.708 -12.619 1.00 88.56 125 GLN A CA 1
ATOM 998 C C . GLN A 1 125 ? 8.526 1.918 -11.627 1.00 88.56 125 GLN A C 1
ATOM 1000 O O . GLN A 1 125 ? 9.551 2.426 -11.179 1.00 88.56 125 GLN A O 1
ATOM 1005 N N . ILE A 1 126 ? 8.124 0.697 -11.259 1.00 89.81 126 ILE A N 1
ATOM 1006 C CA . ILE A 1 126 ? 8.895 -0.162 -10.351 1.00 89.81 126 ILE A CA 1
ATOM 1007 C C . ILE A 1 126 ? 9.889 -0.995 -11.155 1.00 89.81 126 ILE A C 1
ATOM 1009 O O . ILE A 1 126 ? 9.515 -1.574 -12.173 1.00 89.81 126 ILE A O 1
ATOM 1013 N N . THR A 1 127 ? 11.131 -1.045 -10.676 1.00 88.81 127 THR A N 1
ATOM 1014 C CA . THR A 1 127 ? 12.264 -1.730 -11.308 1.00 88.81 127 THR A CA 1
ATOM 1015 C C . THR A 1 127 ? 12.859 -2.797 -10.387 1.00 88.81 127 THR A C 1
ATOM 1017 O O . THR A 1 127 ? 12.561 -2.835 -9.187 1.00 88.81 127 THR A O 1
ATOM 1020 N N . ASP A 1 128 ? 13.734 -3.642 -10.934 1.00 87.12 128 ASP A N 1
ATOM 1021 C CA . ASP A 1 128 ? 14.456 -4.675 -10.183 1.00 87.12 128 ASP A CA 1
ATOM 1022 C C . ASP A 1 128 ? 15.269 -4.118 -9.009 1.00 87.12 128 ASP A C 1
ATOM 1024 O O . ASP A 1 128 ? 15.329 -4.743 -7.950 1.00 87.12 128 ASP A O 1
ATOM 1028 N N . GLU A 1 129 ? 15.849 -2.921 -9.139 1.00 86.69 129 GLU A N 1
ATOM 1029 C CA . GLU A 1 129 ? 16.641 -2.305 -8.068 1.00 86.69 129 GLU A CA 1
ATOM 1030 C C . GLU A 1 129 ? 15.803 -2.048 -6.811 1.00 86.69 129 GLU A C 1
ATOM 1032 O O . GLU A 1 129 ? 16.290 -2.216 -5.693 1.00 86.69 129 GLU A O 1
ATOM 1037 N N . VAL A 1 130 ? 14.530 -1.680 -6.977 1.00 87.50 130 VAL A N 1
ATOM 1038 C CA . VAL A 1 130 ? 13.607 -1.438 -5.857 1.00 87.50 130 VAL A CA 1
ATOM 1039 C C . VAL A 1 130 ? 13.286 -2.742 -5.144 1.00 87.50 130 VAL A C 1
ATOM 1041 O O . VAL A 1 130 ? 13.303 -2.802 -3.915 1.00 87.50 130 VAL A O 1
ATOM 1044 N N . VAL A 1 131 ? 13.027 -3.803 -5.909 1.00 88.88 131 VAL A N 1
ATOM 1045 C CA . VAL A 1 131 ? 12.750 -5.137 -5.367 1.00 88.88 131 VAL A CA 1
ATOM 1046 C C . VAL A 1 131 ? 13.969 -5.674 -4.620 1.00 88.88 131 VAL A C 1
ATOM 1048 O O . VAL A 1 131 ? 13.837 -6.186 -3.507 1.00 88.88 131 VAL A O 1
ATOM 1051 N N . GLN A 1 132 ? 15.167 -5.506 -5.180 1.00 88.06 132 GLN A N 1
ATOM 1052 C CA . GLN A 1 132 ? 16.422 -5.868 -4.521 1.00 88.06 132 GLN A CA 1
ATOM 1053 C C . GLN A 1 132 ? 16.654 -5.063 -3.239 1.00 88.06 132 GLN A C 1
ATOM 1055 O O . GLN A 1 132 ? 17.059 -5.638 -2.231 1.00 88.06 132 GLN A O 1
ATOM 1060 N N . ALA A 1 133 ? 16.367 -3.7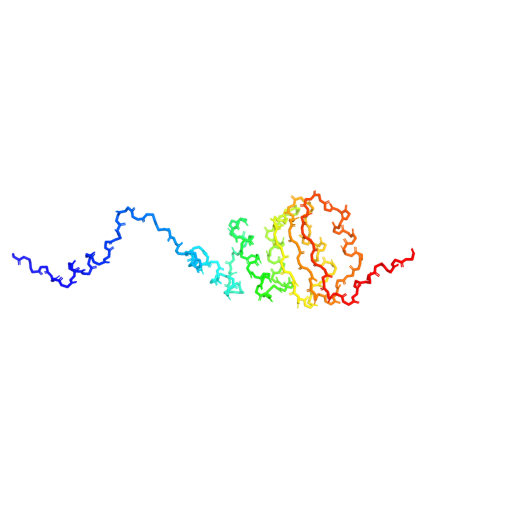59 -3.239 1.00 86.69 133 ALA A N 1
ATOM 1061 C CA . ALA A 1 133 ? 16.481 -2.928 -2.041 1.00 86.69 133 ALA A CA 1
ATOM 1062 C C . ALA A 1 133 ? 15.539 -3.414 -0.927 1.00 86.69 133 ALA A C 1
ATOM 1064 O O . ALA A 1 133 ? 15.993 -3.678 0.186 1.00 86.69 133 ALA A O 1
ATOM 1065 N N . ILE A 1 134 ? 14.256 -3.631 -1.244 1.00 87.06 134 ILE A N 1
ATOM 1066 C CA . ILE A 1 134 ? 13.262 -4.150 -0.291 1.00 87.06 134 ILE A CA 1
ATOM 1067 C C . ILE A 1 134 ? 13.701 -5.503 0.270 1.00 87.06 134 ILE A C 1
ATOM 1069 O O . ILE A 1 134 ? 13.720 -5.698 1.483 1.00 87.06 134 ILE A O 1
ATOM 1073 N N . THR A 1 135 ? 14.049 -6.450 -0.602 1.00 85.88 135 THR A N 1
ATOM 1074 C CA . THR A 1 135 ? 14.386 -7.823 -0.193 1.00 85.88 135 THR A CA 1
ATOM 1075 C C . THR A 1 135 ? 15.684 -7.896 0.606 1.00 85.88 135 THR A C 1
ATOM 1077 O O . THR A 1 135 ? 15.793 -8.722 1.509 1.00 85.88 135 THR A O 1
ATOM 1080 N N . LYS A 1 136 ? 16.654 -7.020 0.326 1.00 87.81 136 LYS A N 1
ATOM 1081 C CA . LYS A 1 136 ? 17.924 -6.953 1.056 1.00 87.81 136 LYS A CA 1
ATOM 1082 C C . LYS A 1 136 ? 17.784 -6.315 2.436 1.00 87.81 136 LYS A C 1
ATOM 1084 O O . LYS A 1 136 ? 18.481 -6.719 3.366 1.00 87.81 136 LYS A O 1
ATOM 1089 N N . GLU A 1 137 ? 16.947 -5.290 2.559 1.00 86.25 137 GLU A N 1
ATOM 1090 C CA . GLU A 1 137 ? 16.811 -4.523 3.800 1.00 86.25 137 GLU A CA 1
ATOM 1091 C C . GLU A 1 137 ? 15.728 -5.072 4.731 1.00 86.25 137 GLU A C 1
ATOM 1093 O O . GLU A 1 137 ? 15.833 -4.910 5.949 1.00 86.25 137 GLU A O 1
ATOM 1098 N N . SER A 1 138 ? 14.714 -5.745 4.185 1.00 85.62 138 SER A N 1
ATOM 1099 C CA . SER A 1 138 ? 13.613 -6.317 4.954 1.00 85.62 138 SER A CA 1
ATOM 1100 C C . SER A 1 138 ? 14.079 -7.313 6.016 1.00 85.62 138 SER A C 1
ATOM 1102 O O . SER A 1 138 ? 14.915 -8.183 5.767 1.00 85.62 138 SER A O 1
ATOM 1104 N N . ARG A 1 139 ? 13.488 -7.212 7.213 1.00 85.81 139 ARG A N 1
ATOM 1105 C CA . ARG A 1 139 ? 13.690 -8.170 8.309 1.00 85.81 139 ARG A CA 1
ATOM 1106 C C . ARG A 1 139 ? 12.472 -9.041 8.582 1.00 85.81 139 ARG A C 1
ATOM 1108 O O . ARG A 1 139 ? 12.642 -10.114 9.153 1.00 85.81 139 ARG A O 1
ATOM 1115 N N . ILE A 1 140 ? 11.282 -8.568 8.215 1.00 90.06 140 ILE A N 1
ATOM 1116 C CA . ILE A 1 140 ? 10.014 -9.208 8.586 1.00 90.06 140 ILE A CA 1
ATOM 1117 C C . ILE A 1 140 ? 9.003 -9.327 7.439 1.00 90.06 140 ILE A C 1
ATOM 1119 O O . ILE A 1 140 ? 7.932 -9.869 7.666 1.00 90.06 140 ILE A O 1
ATOM 1123 N N . LEU A 1 141 ? 9.301 -8.825 6.232 1.00 89.38 141 LEU A N 1
ATOM 1124 C CA . LEU A 1 141 ? 8.360 -8.878 5.105 1.00 89.38 141 LEU A CA 1
ATOM 1125 C C . LEU A 1 141 ? 7.990 -10.330 4.787 1.00 89.38 141 LEU A C 1
ATOM 1127 O O . LEU A 1 141 ? 8.855 -11.139 4.455 1.00 89.38 141 LEU A O 1
ATOM 1131 N N . GLU A 1 142 ? 6.699 -10.625 4.857 1.00 92.88 142 GLU A N 1
ATOM 1132 C CA . GLU A 1 142 ? 6.134 -11.946 4.589 1.00 92.88 142 GLU A CA 1
ATOM 1133 C C . GLU A 1 142 ? 5.695 -12.071 3.129 1.00 92.88 142 GLU A C 1
ATOM 1135 O O . GLU A 1 142 ? 5.893 -13.111 2.503 1.00 92.88 142 GLU A O 1
ATOM 1140 N N . THR A 1 143 ? 5.136 -10.993 2.568 1.00 91.81 143 THR A N 1
ATOM 1141 C CA . THR A 1 143 ? 4.537 -11.004 1.230 1.00 91.81 143 THR A CA 1
ATOM 1142 C C . THR A 1 143 ? 4.991 -9.801 0.415 1.00 91.81 143 THR A C 1
ATOM 1144 O O . THR A 1 143 ? 4.741 -8.655 0.789 1.00 91.81 143 THR A O 1
ATOM 1147 N N . LEU A 1 144 ? 5.588 -10.066 -0.749 1.00 92.06 144 LEU A N 1
ATOM 1148 C CA . LEU A 1 144 ? 5.899 -9.071 -1.774 1.00 92.06 144 LEU A CA 1
ATOM 1149 C C . LEU A 1 144 ? 5.266 -9.492 -3.102 1.00 92.06 144 LEU A C 1
ATOM 1151 O O . LEU A 1 144 ? 5.596 -10.551 -3.633 1.00 92.06 144 LEU A O 1
ATOM 1155 N N . ILE A 1 145 ? 4.372 -8.666 -3.646 1.00 91.06 145 ILE A N 1
ATOM 1156 C CA . ILE A 1 145 ? 3.704 -8.921 -4.929 1.00 91.06 145 ILE A CA 1
ATOM 1157 C C . ILE A 1 145 ? 4.221 -7.925 -5.967 1.00 91.06 145 ILE A C 1
ATOM 1159 O O . ILE A 1 145 ? 4.042 -6.720 -5.812 1.00 91.06 145 ILE A O 1
ATOM 1163 N N . VAL A 1 146 ? 4.838 -8.437 -7.032 1.00 88.88 146 VAL A N 1
ATOM 1164 C CA . VAL A 1 146 ? 5.470 -7.656 -8.117 1.00 88.88 146 VAL A CA 1
ATOM 1165 C C . VAL A 1 146 ? 5.068 -8.177 -9.505 1.00 88.88 146 VAL A C 1
ATOM 1167 O O . VAL A 1 146 ? 5.866 -8.276 -10.433 1.00 88.88 146 VAL A O 1
ATOM 1170 N N . SER A 1 147 ? 3.811 -8.593 -9.643 1.00 88.00 147 SER A N 1
ATOM 1171 C CA . SER A 1 147 ? 3.279 -9.126 -10.896 1.00 88.00 147 SER A CA 1
ATOM 1172 C C . SER A 1 147 ? 2.936 -8.022 -11.900 1.00 88.00 147 SER A C 1
ATOM 1174 O O . SER A 1 147 ? 2.446 -6.953 -11.537 1.00 88.00 147 SER A O 1
ATOM 1176 N N . ASN A 1 148 ? 3.121 -8.313 -13.193 1.00 85.25 148 ASN A N 1
ATOM 1177 C CA . ASN A 1 148 ? 2.785 -7.418 -14.310 1.00 85.25 148 ASN A CA 1
ATOM 1178 C C . ASN A 1 148 ? 3.486 -6.047 -14.257 1.00 85.25 148 ASN A C 1
ATOM 1180 O O . ASN A 1 148 ? 2.922 -5.026 -14.658 1.00 85.25 148 ASN A O 1
ATOM 1184 N N . ASN A 1 149 ? 4.721 -6.010 -13.767 1.00 84.94 149 ASN A N 1
ATOM 1185 C CA . ASN A 1 149 ? 5.557 -4.820 -13.821 1.00 84.94 149 ASN A CA 1
ATOM 1186 C C . ASN A 1 149 ? 6.445 -4.885 -15.078 1.00 84.94 149 ASN A C 1
ATOM 1188 O O . ASN A 1 149 ? 7.284 -5.774 -15.172 1.00 84.94 149 ASN A O 1
ATOM 1192 N N . PRO A 1 150 ? 6.302 -3.961 -16.048 1.00 82.62 150 PRO A N 1
ATOM 1193 C CA . PRO A 1 150 ? 7.026 -4.036 -17.322 1.00 82.62 150 PRO A CA 1
ATOM 1194 C C . PRO A 1 150 ? 8.540 -3.817 -17.193 1.00 82.62 150 PRO A C 1
ATOM 1196 O O . PRO A 1 150 ? 9.285 -4.217 -18.081 1.00 82.62 150 PRO A O 1
ATOM 1199 N N . ASN A 1 151 ? 8.983 -3.174 -16.108 1.00 83.94 151 ASN A N 1
ATOM 1200 C CA . ASN A 1 151 ? 10.385 -2.823 -15.868 1.00 83.94 151 ASN A CA 1
ATOM 1201 C C . ASN A 1 151 ? 11.060 -3.716 -14.818 1.00 83.94 151 ASN A C 1
ATOM 1203 O O . ASN A 1 151 ? 12.196 -3.443 -14.440 1.00 83.94 151 ASN A O 1
ATOM 1207 N N . ILE A 1 152 ? 10.362 -4.742 -14.329 1.00 81.31 152 ILE A N 1
ATOM 1208 C CA . ILE A 1 152 ? 10.977 -5.828 -13.569 1.00 81.31 152 ILE A CA 1
ATOM 1209 C C . ILE A 1 152 ? 11.310 -6.884 -14.613 1.00 81.31 152 ILE A C 1
ATOM 1211 O O . ILE A 1 152 ? 10.423 -7.584 -15.108 1.00 81.31 152 ILE A O 1
ATOM 1215 N N . MET A 1 153 ? 12.569 -6.918 -15.040 1.00 61.62 153 MET A N 1
ATOM 1216 C CA . MET A 1 153 ? 13.037 -7.989 -15.898 1.00 61.62 153 MET A CA 1
ATOM 1217 C C . MET A 1 153 ? 13.168 -9.229 -15.027 1.00 61.62 153 MET A C 1
ATOM 1219 O O . MET A 1 153 ? 14.023 -9.285 -14.148 1.00 61.62 153 MET A O 1
ATOM 1223 N N . ASP A 1 154 ? 12.341 -10.241 -15.307 1.00 56.19 154 ASP A N 1
ATOM 1224 C CA . ASP A 1 154 ? 12.598 -11.597 -14.825 1.00 56.19 154 ASP A CA 1
ATOM 1225 C C . ASP A 1 154 ? 14.100 -11.872 -15.004 1.00 56.19 154 ASP A C 1
ATOM 1227 O O . ASP A 1 154 ? 14.603 -11.714 -16.127 1.00 56.19 154 ASP A O 1
ATOM 1231 N N . PRO A 1 155 ? 14.848 -12.240 -13.945 1.00 49.19 155 PRO A N 1
ATOM 1232 C CA . PRO A 1 155 ? 16.216 -12.682 -14.115 1.00 49.19 155 PRO A CA 1
ATOM 1233 C C . PRO A 1 155 ? 16.136 -13.949 -14.959 1.00 49.19 155 PRO A C 1
ATOM 1235 O O . PRO A 1 155 ? 15.835 -15.035 -14.460 1.00 49.19 155 PRO A O 1
ATOM 1238 N N . ILE A 1 156 ? 16.330 -13.793 -16.268 1.00 38.53 156 ILE A N 1
ATOM 1239 C CA . ILE A 1 156 ? 16.412 -14.895 -17.211 1.00 38.53 156 ILE A CA 1
ATOM 1240 C C . ILE A 1 156 ? 17.497 -15.817 -16.662 1.00 38.53 156 ILE A C 1
ATOM 1242 O O . ILE A 1 156 ? 18.680 -15.476 -16.648 1.00 38.53 156 ILE A O 1
ATOM 1246 N N . LYS A 1 157 ? 17.044 -16.966 -16.150 1.00 38.44 157 LYS A N 1
ATOM 1247 C CA . LYS A 1 157 ? 17.855 -18.134 -15.828 1.00 38.44 157 LYS A CA 1
ATOM 1248 C C . LYS A 1 157 ? 18.727 -18.447 -17.046 1.00 38.44 157 LYS A C 1
ATOM 1250 O O . LYS A 1 157 ? 18.186 -18.838 -18.080 1.00 38.44 157 LYS A O 1
ATOM 1255 N N . TYR A 1 158 ? 20.039 -18.298 -16.900 1.00 35.12 158 TYR A N 1
ATOM 1256 C CA . TYR A 1 158 ? 21.034 -18.988 -17.718 1.00 35.12 158 TYR A CA 1
ATOM 1257 C C . TYR A 1 158 ? 21.733 -20.028 -16.849 1.00 35.12 158 TYR A C 1
ATOM 1259 O O . TYR A 1 158 ? 22.042 -19.694 -15.681 1.00 35.12 158 TYR A O 1
#

Organism: Acanthamoeba castellanii (strain ATCC 30010 / Neff) (NCBI:txid1257118)

Secondary structure (DSSP, 8-state):
-----HHHHHHHHHT---TT----PPTTPPPHHHHHHHHHHHSGGG-TTGGGS-HHHHHHHHHHHHHTT---HHHHHHHHHTS-TT----SEEE-TT-TT--HHHHHHH--TTT--EEE-TT-TT--HHHHHHHHHH-SS--EEE-TT-TT-------

Sequence (158 aa):
MEVLDVEEEERRRRMLWPEGEHLLFKPGVPSLADLCLDYVADCFQQLEGLDRLPVTVRQQVFVKLSRSQKINDMTLSLFLTANSKGACPFVEVDFSSMKWVSASTVIQLFNPYTLLHLNLSNCTQITDEVVQAITKESRILETLIVSNNPNIMDPIKY

Foldseek 3Di:
DDPPPPVVVVVVVVPPDPPPPPCPPPVPRDDPLRVVLVVCLVCVVVDDCLLVDDPVSNLSNQQVNQVVLVDDPVNVCVLLVSDDPQCLQHQEGHNALPQRDALVNLVSNDHQPHHAYYACHNHAHDAPVSVVVNVVSHDHHNYYHHHPHPRHPDPPDD